Protein AF-A0A959V7E1-F1 (afdb_monomer_lite)

Sequence (107 aa):
MAEGPITNKVAASGIVTLDLEQLYPAGERVVFDLKPLLWQEIALKEDDLRTFCKEHDWSQYAGMFVSVHCSADAIVPTWAFMLVATHLRPHAVFITQGDAEQLERAV

Radius of gyration: 23.7 Å; chains: 1; bounding box: 40×24×86 Å

Secondary structure (DSSP, 8-state):
--------HHHHS------SGGGSPPS-EEEEESGGGSBTTTB--HHHHHHHHHHS-GGGGTT-EEEEE--SS----HHHHHHHHHHHTTT-SEEEES-HHHHHHH-

pLDDT: mean 91.79, std 10.67, range [47.34, 98.62]

Foldseek 3Di:
DDDDDDDDVVVVPPDDDDDVVVVQDDAAEEEAECQVQADVSAHHDPVSLVVCLVPDDLQVQARHQYEYEHPGPYDDDPVSRVSVCVSNVVHHPYYYYDDRVVSSVVD

Structure (mmCIF, N/CA/C/O backbone):
data_AF-A0A959V7E1-F1
#
_entry.id   AF-A0A959V7E1-F1
#
loop_
_atom_site.group_PDB
_atom_site.id
_atom_site.type_symbol
_atom_site.label_atom_id
_atom_site.label_alt_id
_atom_site.label_comp_id
_atom_site.label_asym_id
_atom_site.label_entity_id
_atom_site.label_seq_id
_atom_site.pdbx_PDB_ins_code
_atom_site.Cartn_x
_atom_site.Cartn_y
_atom_site.Cartn_z
_atom_site.occupancy
_atom_site.B_iso_or_equiv
_atom_site.auth_seq_id
_atom_site.auth_comp_id
_atom_site.auth_asym_id
_atom_site.auth_atom_id
_atom_site.pdbx_PDB_model_num
ATOM 1 N N . MET A 1 1 ? -22.101 13.150 67.989 1.00 47.34 1 MET A N 1
ATOM 2 C CA . MET A 1 1 ? -22.256 13.528 66.569 1.00 47.34 1 MET A CA 1
ATOM 3 C C . MET A 1 1 ? -21.955 12.269 65.778 1.00 47.34 1 MET A C 1
ATOM 5 O O . MET A 1 1 ? -20.857 11.759 65.930 1.00 47.34 1 MET A O 1
ATOM 9 N N . ALA A 1 2 ? -22.945 11.673 65.112 1.00 55.06 2 ALA A N 1
ATOM 10 C CA . ALA A 1 2 ? -22.751 10.415 64.393 1.00 55.06 2 ALA A CA 1
ATOM 11 C C . ALA A 1 2 ? -22.264 10.730 62.974 1.00 55.06 2 ALA A C 1
ATOM 13 O O . ALA A 1 2 ? -23.012 11.305 62.1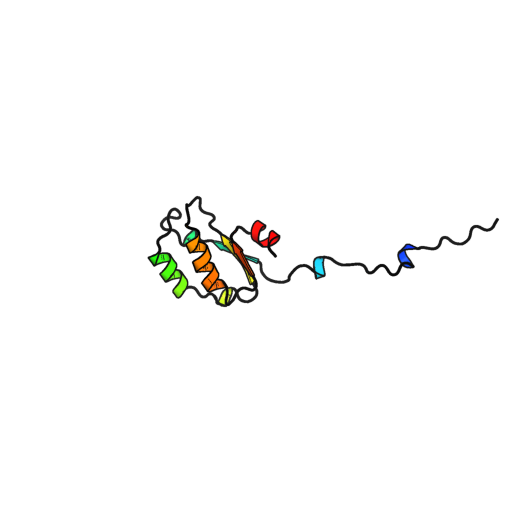84 1.00 55.06 2 ALA A O 1
ATOM 14 N N . GLU A 1 3 ? -21.009 10.400 62.677 1.00 60.03 3 GLU A N 1
ATOM 15 C CA . GLU A 1 3 ? -20.505 10.365 61.305 1.00 60.03 3 GLU A CA 1
ATOM 16 C C . GLU A 1 3 ? -21.258 9.268 60.549 1.00 60.03 3 GLU A C 1
ATOM 18 O O . GLU A 1 3 ? -21.186 8.087 60.891 1.00 60.03 3 GLU A O 1
ATOM 23 N N . GLY A 1 4 ? -22.059 9.677 59.564 1.00 72.94 4 GLY A N 1
ATOM 24 C CA . GLY A 1 4 ? -22.748 8.745 58.680 1.00 72.94 4 GLY A CA 1
ATOM 25 C C . GLY A 1 4 ? -21.743 7.899 57.884 1.00 72.94 4 GLY A C 1
ATOM 26 O O . GLY A 1 4 ? -20.635 8.365 57.609 1.00 72.94 4 GLY A O 1
ATOM 27 N N . PRO A 1 5 ? -22.105 6.662 57.504 1.00 79.81 5 PRO A N 1
ATOM 28 C CA . PRO A 1 5 ? -21.206 5.768 56.783 1.00 79.81 5 PRO A CA 1
ATOM 29 C C . PRO A 1 5 ? -20.738 6.391 55.460 1.00 79.81 5 PRO A C 1
ATOM 31 O O . PRO A 1 5 ? -21.532 6.960 54.705 1.00 79.81 5 PRO A O 1
ATOM 34 N N . ILE A 1 6 ? -19.439 6.266 55.168 1.00 78.19 6 ILE A N 1
ATOM 35 C CA . ILE A 1 6 ? -18.823 6.769 53.934 1.00 78.19 6 ILE A CA 1
ATOM 36 C C . ILE A 1 6 ? -19.506 6.096 52.739 1.00 78.19 6 ILE A C 1
ATOM 38 O O . ILE A 1 6 ? -19.401 4.888 52.539 1.00 78.19 6 ILE A O 1
ATOM 42 N N . THR A 1 7 ? -20.229 6.885 51.945 1.00 72.81 7 THR A N 1
ATOM 43 C CA . THR A 1 7 ? -20.960 6.395 50.773 1.00 72.81 7 THR A CA 1
ATOM 44 C C . THR A 1 7 ? -20.100 6.566 49.520 1.00 72.81 7 THR A C 1
ATOM 46 O O . THR A 1 7 ? -19.699 7.684 49.188 1.00 72.81 7 THR A O 1
ATOM 49 N N . ASN A 1 8 ? -19.811 5.474 48.806 1.00 73.56 8 ASN A N 1
ATOM 50 C CA . ASN A 1 8 ? -19.017 5.508 47.576 1.00 73.56 8 ASN A CA 1
ATOM 51 C C . ASN A 1 8 ? -19.860 6.042 46.404 1.00 73.56 8 ASN A C 1
ATOM 53 O O . ASN A 1 8 ? -20.604 5.306 45.758 1.00 73.56 8 ASN A O 1
ATOM 57 N N . LYS A 1 9 ? -19.741 7.347 46.137 1.00 70.88 9 LYS A N 1
ATOM 58 C CA . LYS A 1 9 ? -20.493 8.034 45.077 1.00 70.88 9 LYS A CA 1
ATOM 59 C C . LYS A 1 9 ? -20.079 7.622 43.662 1.00 70.88 9 LYS A C 1
ATOM 61 O O . LYS A 1 9 ? -20.894 7.770 42.766 1.00 70.88 9 LYS A O 1
ATOM 66 N N . VAL A 1 10 ? -18.869 7.088 43.470 1.00 67.00 10 VAL A N 1
ATOM 67 C CA . VAL A 1 10 ? -18.376 6.630 42.156 1.00 67.00 10 VAL A CA 1
ATOM 68 C C . VAL A 1 10 ? -19.105 5.360 41.724 1.00 67.00 10 VAL A C 1
ATOM 70 O O . VAL A 1 10 ? -19.536 5.261 40.583 1.00 67.00 10 VAL A O 1
ATOM 73 N N . ALA A 1 11 ? -19.323 4.428 42.655 1.00 64.81 11 ALA A N 1
ATOM 74 C CA . ALA A 1 11 ? -20.123 3.229 42.403 1.00 64.81 11 ALA A CA 1
ATOM 75 C C . ALA A 1 11 ? -21.631 3.529 42.265 1.00 64.81 11 ALA A C 1
ATOM 77 O O . ALA A 1 11 ? -22.357 2.757 41.648 1.00 64.81 11 ALA A O 1
ATOM 78 N N . ALA A 1 12 ? -22.105 4.638 42.851 1.00 67.31 12 ALA A N 1
ATOM 79 C CA . ALA A 1 12 ? -23.509 5.057 42.805 1.00 67.31 12 ALA A CA 1
ATOM 80 C C . ALA A 1 12 ? -23.845 5.979 41.618 1.00 67.31 12 ALA A C 1
ATOM 82 O O . ALA A 1 12 ? -25.010 6.096 41.239 1.00 67.31 12 ALA A O 1
ATOM 83 N N . SER A 1 13 ? -22.857 6.652 41.027 1.00 69.12 13 SER A N 1
ATOM 84 C CA . SER A 1 13 ? -23.029 7.323 39.743 1.00 69.12 13 SER A CA 1
ATOM 85 C C . SER A 1 13 ? -23.043 6.251 38.662 1.00 69.12 13 SER A C 1
ATOM 87 O O . SER A 1 13 ? -22.091 5.483 38.589 1.00 69.12 13 SER A O 1
ATOM 89 N N . GLY A 1 14 ? -24.099 6.179 37.847 1.00 72.06 14 GLY A N 1
ATOM 90 C CA . GLY A 1 14 ? -24.238 5.248 36.716 1.00 72.06 14 GLY A CA 1
ATOM 91 C C . GLY A 1 14 ? -23.233 5.504 35.586 1.00 72.06 14 GLY A C 1
ATOM 92 O O . GLY A 1 14 ? -23.622 5.709 34.440 1.00 72.06 14 GLY A O 1
ATOM 93 N N . ILE A 1 15 ? -21.946 5.556 35.926 1.00 75.69 15 ILE A N 1
ATOM 94 C CA . ILE A 1 15 ? -20.819 5.732 35.027 1.00 75.69 15 ILE A CA 1
ATOM 95 C C . ILE A 1 15 ? -20.715 4.454 34.208 1.00 75.69 15 ILE A C 1
ATOM 97 O O . ILE A 1 15 ? -20.422 3.381 34.733 1.00 75.69 15 ILE A O 1
ATOM 101 N N . VAL A 1 16 ? -20.960 4.586 32.911 1.00 77.00 16 VAL A N 1
ATOM 102 C CA . VAL A 1 16 ? -20.644 3.546 31.941 1.00 77.00 16 VAL A CA 1
ATOM 103 C C . VAL A 1 16 ? -19.148 3.631 31.670 1.00 77.00 16 VAL A C 1
ATOM 105 O O . VAL A 1 16 ? -18.653 4.663 31.216 1.00 77.00 16 VAL A O 1
ATOM 108 N N . THR A 1 17 ? -18.418 2.562 31.975 1.00 81.44 17 THR A N 1
ATOM 109 C CA . THR A 1 17 ? -17.020 2.428 31.564 1.00 81.44 17 THR A CA 1
ATOM 110 C C . THR A 1 17 ? -16.986 2.282 30.047 1.00 81.44 17 THR A C 1
ATOM 112 O O . THR A 1 17 ? -17.444 1.274 29.514 1.00 81.44 17 THR A O 1
ATOM 115 N N . LEU A 1 18 ? -16.489 3.307 29.354 1.00 83.00 18 LEU A N 1
ATOM 116 C CA . LEU A 1 18 ? -16.251 3.253 27.918 1.00 83.00 18 LEU A CA 1
ATOM 117 C C . LEU A 1 18 ? -14.885 2.618 27.672 1.00 83.00 18 LEU A C 1
ATOM 119 O O . LEU A 1 18 ? -13.862 3.158 28.092 1.00 83.00 18 LEU A O 1
ATOM 123 N N . ASP A 1 19 ? -14.889 1.487 26.987 1.00 87.19 19 ASP A N 1
ATOM 124 C CA . ASP A 1 19 ? -13.683 0.840 26.499 1.00 87.19 19 ASP A CA 1
ATOM 125 C C . ASP A 1 19 ? -13.379 1.358 25.088 1.00 87.19 19 ASP A C 1
ATOM 127 O O . ASP A 1 19 ? -14.160 1.158 24.157 1.00 87.19 19 ASP A O 1
ATOM 131 N N . LEU A 1 20 ? -12.267 2.080 24.946 1.00 86.75 20 LEU A N 1
ATOM 132 C CA . LEU A 1 20 ? -11.877 2.684 23.672 1.00 86.75 20 LEU A CA 1
ATOM 133 C C . LEU A 1 20 ? -11.404 1.636 22.658 1.00 86.75 20 LEU A C 1
ATOM 135 O O . LEU A 1 20 ? -11.510 1.885 21.460 1.00 86.75 20 LEU A O 1
ATOM 139 N N . GLU A 1 21 ? -10.938 0.465 23.106 1.00 85.62 21 GLU A N 1
ATOM 140 C CA . GLU A 1 21 ? -10.502 -0.609 22.203 1.00 85.62 21 GLU A CA 1
ATOM 141 C C . GLU A 1 21 ? -11.673 -1.144 21.372 1.00 85.62 21 GLU A C 1
ATOM 143 O O . GLU A 1 21 ? -11.509 -1.475 20.201 1.00 85.62 21 GLU A O 1
ATOM 148 N N . GLN A 1 22 ? -12.885 -1.133 21.935 1.00 87.00 22 GLN A N 1
ATOM 149 C CA . GLN A 1 22 ? -14.106 -1.547 21.235 1.00 87.00 22 GLN A CA 1
ATOM 150 C C . GLN A 1 22 ? -14.517 -0.583 20.115 1.00 87.00 22 GLN A C 1
ATOM 152 O O . GLN A 1 22 ? -15.327 -0.944 19.262 1.00 87.00 22 GLN A O 1
ATOM 157 N N . LEU A 1 23 ? -13.987 0.643 20.121 1.00 87.31 23 LEU A N 1
ATOM 158 C CA . LEU A 1 23 ? -14.247 1.651 19.092 1.00 87.31 23 LEU A CA 1
ATOM 159 C C . LEU A 1 23 ? -13.187 1.644 17.989 1.00 87.31 23 LEU A C 1
ATOM 161 O O . LEU A 1 23 ? -13.382 2.292 16.962 1.00 87.31 23 LEU A O 1
ATOM 165 N N . TYR A 1 24 ? -12.071 0.941 18.194 1.00 89.31 24 TYR A N 1
ATOM 166 C CA . TYR A 1 24 ? -10.995 0.888 17.219 1.00 89.31 24 TYR A CA 1
ATOM 167 C C . TYR A 1 24 ? -11.436 0.055 16.001 1.00 89.31 24 TYR A C 1
ATOM 169 O O . TYR A 1 24 ? -11.880 -1.086 16.172 1.00 89.31 24 TYR A O 1
ATOM 177 N N . PRO A 1 25 ? -11.341 0.583 14.764 1.00 91.56 25 PRO A N 1
ATOM 178 C CA . PRO A 1 25 ? -11.800 -0.144 13.586 1.00 91.56 25 PRO A CA 1
ATOM 179 C C . PRO A 1 25 ? -11.071 -1.482 13.436 1.00 91.56 25 PRO A C 1
ATOM 181 O O . PRO A 1 25 ? -9.846 -1.527 13.327 1.00 91.56 25 PRO A O 1
ATOM 184 N N . ALA A 1 26 ? -11.806 -2.592 13.422 1.00 91.25 26 ALA A N 1
ATOM 185 C CA . ALA A 1 26 ? -11.226 -3.917 13.224 1.00 91.25 26 ALA A CA 1
ATOM 186 C C . ALA A 1 26 ? -10.867 -4.148 11.747 1.00 91.25 26 ALA A C 1
ATOM 188 O O . ALA A 1 26 ? -11.644 -3.798 10.863 1.00 91.25 26 ALA A O 1
ATOM 189 N N . GLY A 1 27 ? -9.715 -4.771 11.485 1.00 92.81 27 GLY A N 1
ATOM 190 C CA . GLY A 1 27 ? -9.264 -5.162 10.144 1.00 92.81 27 GLY A CA 1
ATOM 191 C C . GLY A 1 27 ? -7.743 -5.150 10.014 1.00 92.81 27 GLY A C 1
ATOM 192 O O . GLY A 1 27 ? -7.038 -4.590 10.852 1.00 92.81 27 GLY A O 1
ATOM 193 N N . GLU A 1 28 ? -7.215 -5.789 8.980 1.00 96.69 28 GLU A N 1
ATOM 194 C CA . GLU A 1 28 ? -5.771 -5.809 8.739 1.00 96.69 28 GLU A CA 1
ATOM 195 C C . GLU A 1 28 ? -5.303 -4.481 8.129 1.00 96.69 28 GLU A C 1
ATOM 197 O O . GLU A 1 28 ? -6.004 -3.903 7.295 1.00 96.69 28 GLU A O 1
ATOM 202 N N . ARG A 1 29 ? -4.134 -3.988 8.557 1.00 97.69 29 ARG A N 1
ATOM 203 C CA . ARG A 1 29 ? -3.485 -2.796 7.999 1.00 97.69 29 ARG A CA 1
ATOM 204 C C . ARG A 1 29 ? -2.332 -3.223 7.107 1.00 97.69 29 ARG A C 1
ATOM 206 O O . ARG A 1 29 ? -1.424 -3.910 7.568 1.00 97.69 29 ARG A O 1
ATOM 213 N N . VAL A 1 30 ? -2.355 -2.792 5.850 1.00 98.25 30 VAL A N 1
ATOM 214 C CA . VAL A 1 30 ? -1.361 -3.179 4.844 1.00 98.25 30 VAL A CA 1
ATOM 215 C C . VAL A 1 30 ? -0.797 -1.948 4.149 1.00 98.25 30 VAL A C 1
ATOM 217 O O . VAL A 1 30 ? -1.536 -1.063 3.725 1.00 98.25 30 VAL A O 1
ATOM 220 N N . VAL A 1 31 ? 0.525 -1.918 3.979 1.00 98.50 31 VAL A N 1
ATOM 221 C CA . VAL A 1 31 ? 1.206 -0.918 3.151 1.00 98.50 31 VAL A CA 1
ATOM 222 C C . VAL A 1 31 ? 1.495 -1.532 1.785 1.00 98.50 31 VAL A C 1
ATOM 224 O O . VAL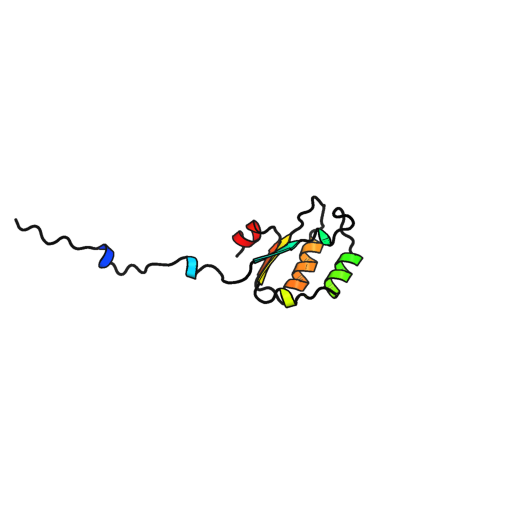 A 1 31 ? 2.270 -2.480 1.666 1.00 98.50 31 VAL A O 1
ATOM 227 N N . PHE A 1 32 ? 0.879 -0.983 0.744 1.00 98.50 32 PHE A N 1
ATOM 228 C CA . PHE A 1 32 ? 1.222 -1.256 -0.642 1.00 98.50 32 PHE A CA 1
ATOM 229 C C . PHE A 1 32 ? 2.395 -0.360 -1.048 1.00 98.50 32 PHE A C 1
ATOM 231 O O . PHE A 1 32 ? 2.227 0.845 -1.246 1.00 98.50 32 PHE A O 1
ATOM 238 N N . ASP A 1 33 ? 3.586 -0.940 -1.173 1.00 98.12 33 ASP A N 1
ATOM 239 C CA . ASP A 1 33 ? 4.789 -0.206 -1.560 1.00 98.12 33 ASP A CA 1
ATOM 240 C C . ASP A 1 33 ? 4.996 -0.228 -3.081 1.00 98.12 33 ASP A C 1
ATOM 242 O O . ASP A 1 33 ? 5.037 -1.286 -3.706 1.00 98.12 33 ASP A O 1
ATOM 246 N N . LEU A 1 34 ? 5.149 0.952 -3.682 1.00 98.00 34 LEU A N 1
ATOM 247 C CA . LEU A 1 34 ? 5.441 1.137 -5.102 1.00 98.00 34 LEU A CA 1
ATOM 248 C C . LEU A 1 34 ? 6.897 0.836 -5.452 1.00 98.00 34 LEU A C 1
ATOM 250 O O . LEU A 1 34 ? 7.183 0.580 -6.620 1.00 98.00 34 LEU A O 1
ATOM 254 N N . LYS A 1 35 ? 7.817 0.864 -4.479 1.00 97.62 35 LYS A N 1
ATOM 255 C CA . LYS A 1 35 ? 9.256 0.682 -4.711 1.00 97.62 35 LYS A CA 1
ATOM 256 C C . LYS A 1 35 ? 9.594 -0.537 -5.593 1.00 97.62 35 LYS A C 1
ATOM 258 O O . LYS A 1 35 ? 10.354 -0.352 -6.545 1.00 97.62 35 LYS A O 1
ATOM 263 N N . PRO A 1 36 ? 9.031 -1.745 -5.370 1.00 97.19 36 PRO A N 1
ATOM 264 C CA . PRO A 1 36 ? 9.329 -2.917 -6.199 1.00 97.19 36 PRO A CA 1
ATOM 265 C C . PRO A 1 36 ? 8.870 -2.789 -7.659 1.00 97.19 36 PRO A C 1
ATOM 267 O O . PRO A 1 36 ? 9.340 -3.533 -8.515 1.00 97.19 36 PRO A O 1
ATOM 270 N N . LEU A 1 37 ? 7.950 -1.863 -7.947 1.00 96.94 37 LEU A N 1
ATOM 271 C CA . LEU A 1 37 ? 7.418 -1.600 -9.288 1.00 96.94 37 LEU A CA 1
ATOM 272 C C . LEU A 1 37 ? 8.229 -0.540 -10.045 1.00 96.94 37 LEU A C 1
ATOM 274 O O . LEU A 1 37 ? 7.963 -0.268 -11.216 1.00 96.94 37 LEU A O 1
ATOM 278 N N . LEU A 1 38 ? 9.201 0.093 -9.384 1.00 97.06 38 LEU A N 1
ATOM 279 C CA . LEU A 1 38 ? 10.065 1.081 -10.007 1.00 97.06 38 LEU A CA 1
ATOM 280 C C . LEU A 1 38 ? 11.192 0.395 -10.780 1.00 97.06 38 LEU A C 1
ATOM 282 O O . LEU A 1 38 ? 11.841 -0.544 -10.315 1.00 97.06 38 LEU A O 1
ATOM 286 N N . TRP A 1 39 ? 11.508 0.938 -11.948 1.00 93.94 39 TRP A N 1
ATOM 287 C CA . TRP A 1 39 ? 12.692 0.561 -12.697 1.00 93.94 39 TRP A CA 1
ATOM 288 C C . TRP A 1 39 ? 13.945 0.924 -11.900 1.00 93.94 39 TRP A C 1
ATOM 290 O O . TRP A 1 39 ? 14.196 2.099 -11.628 1.00 93.94 39 TRP A O 1
ATOM 300 N N . GLN A 1 40 ? 14.714 -0.104 -11.530 1.00 94.00 40 GLN A N 1
ATOM 301 C CA . GLN A 1 40 ? 15.904 0.005 -10.678 1.00 94.00 40 GLN A CA 1
ATOM 302 C C . GLN A 1 40 ? 15.647 0.739 -9.350 1.00 94.00 40 GLN A C 1
ATOM 304 O O . GLN A 1 40 ? 16.550 1.386 -8.838 1.00 94.00 40 GLN A O 1
ATOM 309 N N . GLU A 1 41 ? 14.423 0.679 -8.810 1.00 94.88 41 GLU A N 1
ATOM 310 C CA . GLU A 1 41 ? 14.034 1.392 -7.579 1.00 94.88 41 GLU A CA 1
ATOM 311 C C . GLU A 1 41 ? 14.125 2.935 -7.661 1.00 94.88 41 GLU A C 1
ATOM 313 O O . GLU A 1 41 ? 13.963 3.604 -6.646 1.00 94.88 41 GLU A O 1
ATOM 318 N N . ILE A 1 42 ? 14.353 3.515 -8.850 1.00 93.12 42 ILE A N 1
ATOM 319 C CA . ILE A 1 42 ? 14.612 4.962 -9.023 1.00 93.12 42 ILE A CA 1
ATOM 320 C C . ILE A 1 42 ? 13.573 5.694 -9.872 1.00 93.12 42 ILE A C 1
ATOM 322 O O . ILE A 1 42 ? 13.406 6.903 -9.724 1.00 93.12 42 ILE A O 1
ATOM 326 N N . ALA A 1 43 ? 12.896 5.005 -10.794 1.00 93.88 43 ALA A N 1
ATOM 327 C CA . ALA A 1 43 ? 11.999 5.657 -11.744 1.00 93.88 43 ALA A CA 1
ATOM 328 C C . ALA A 1 43 ? 10.788 4.791 -12.082 1.00 93.88 43 ALA A C 1
ATOM 330 O O . ALA A 1 43 ? 10.903 3.587 -12.288 1.00 93.88 43 ALA A O 1
ATOM 331 N N . LEU A 1 44 ? 9.623 5.419 -12.204 1.00 95.94 44 LEU A N 1
ATOM 332 C CA . LEU A 1 44 ? 8.406 4.742 -12.635 1.00 95.94 44 LEU A CA 1
ATOM 333 C C . LEU A 1 44 ? 8.348 4.658 -14.166 1.00 95.94 44 LEU A C 1
ATOM 335 O O . LEU A 1 44 ? 8.546 5.660 -14.854 1.00 95.94 44 LEU A O 1
ATOM 339 N N . LYS A 1 45 ? 8.002 3.484 -14.697 1.00 96.19 45 LYS A N 1
ATOM 340 C CA . LYS A 1 45 ? 7.624 3.303 -16.103 1.00 96.19 45 LYS A CA 1
ATOM 341 C C . LYS A 1 45 ? 6.124 3.057 -16.194 1.00 96.19 45 LYS A C 1
ATOM 343 O O . LYS A 1 45 ? 5.602 2.166 -15.531 1.00 96.19 45 LYS A O 1
ATOM 348 N N . GLU A 1 46 ? 5.429 3.859 -17.000 1.00 96.69 46 GLU A N 1
ATOM 349 C CA . GLU A 1 46 ? 3.965 3.796 -17.095 1.00 96.69 46 GLU A CA 1
ATOM 350 C C . GLU A 1 46 ? 3.473 2.441 -17.620 1.00 96.69 46 GLU A C 1
ATOM 352 O O . GLU A 1 46 ? 2.556 1.865 -17.034 1.00 96.69 46 GLU A O 1
ATOM 357 N N . ASP A 1 47 ? 4.099 1.913 -18.673 1.00 97.31 47 ASP A N 1
ATOM 358 C CA . ASP A 1 47 ? 3.712 0.626 -19.263 1.00 97.31 47 ASP A CA 1
ATOM 359 C C . ASP A 1 47 ? 3.886 -0.536 -18.275 1.00 97.31 47 ASP A C 1
ATOM 361 O O . ASP A 1 47 ? 2.996 -1.384 -18.159 1.00 97.31 47 ASP A O 1
ATOM 365 N N . ASP A 1 48 ? 4.981 -0.539 -17.507 1.00 97.19 48 ASP A N 1
ATOM 366 C CA . ASP A 1 48 ? 5.266 -1.565 -16.499 1.00 97.19 48 ASP A CA 1
ATOM 367 C C . ASP A 1 48 ? 4.221 -1.513 -15.371 1.00 97.19 48 ASP A C 1
ATOM 369 O O . ASP A 1 48 ? 3.624 -2.537 -15.032 1.00 97.19 48 ASP A O 1
ATOM 373 N N . LEU A 1 49 ? 3.912 -0.315 -14.849 1.00 97.75 49 LEU A N 1
ATOM 374 C CA . LEU A 1 49 ? 2.892 -0.147 -13.807 1.00 97.75 49 LEU A CA 1
ATOM 375 C C . LEU A 1 49 ? 1.503 -0.571 -14.302 1.00 97.75 49 LEU A C 1
ATOM 377 O O . LEU A 1 49 ? 0.777 -1.271 -13.600 1.00 97.75 49 LEU A O 1
ATOM 381 N N . ARG A 1 50 ? 1.114 -0.171 -15.519 1.00 97.75 50 ARG A N 1
ATOM 382 C CA . ARG A 1 50 ? -0.188 -0.543 -16.094 1.00 97.75 50 ARG A CA 1
ATOM 383 C C . ARG A 1 50 ? -0.303 -2.037 -16.358 1.00 97.75 50 ARG A C 1
ATOM 385 O O . ARG A 1 50 ? -1.407 -2.570 -16.264 1.00 97.75 50 ARG A O 1
ATOM 392 N N . THR A 1 51 ? 0.795 -2.690 -16.722 1.00 98.38 51 THR A N 1
ATOM 393 C CA . THR A 1 51 ? 0.838 -4.144 -16.903 1.00 98.38 51 THR A CA 1
ATOM 394 C C . THR A 1 51 ? 0.662 -4.833 -15.558 1.00 98.38 51 THR A C 1
ATOM 396 O O . THR A 1 51 ? -0.282 -5.605 -15.400 1.00 98.38 51 THR A O 1
ATOM 399 N N . PHE A 1 52 ? 1.444 -4.431 -14.553 1.00 98.31 52 PHE A N 1
ATOM 400 C CA . PHE A 1 52 ? 1.297 -4.922 -13.185 1.00 98.31 52 PHE A CA 1
ATOM 401 C C . PHE A 1 52 ? -0.140 -4.764 -12.667 1.00 98.31 52 PHE A C 1
ATOM 403 O O . PHE A 1 52 ? -0.728 -5.723 -12.179 1.00 98.31 52 PHE A O 1
ATOM 410 N N . CYS A 1 53 ? -0.762 -3.592 -12.835 1.00 98.00 53 CYS A N 1
ATOM 411 C CA . CYS A 1 53 ? -2.122 -3.359 -12.345 1.00 98.00 53 CYS A CA 1
ATOM 412 C C . CYS A 1 53 ? -3.187 -4.269 -12.977 1.00 98.00 53 CYS A C 1
ATOM 414 O O . CYS A 1 53 ? -4.232 -4.487 -12.363 1.00 98.00 53 CYS A O 1
ATOM 416 N N . LYS A 1 54 ? -2.951 -4.791 -14.186 1.00 97.88 54 LYS A N 1
ATOM 417 C CA . LYS A 1 54 ? -3.861 -5.739 -14.847 1.00 97.88 54 LYS A CA 1
ATOM 418 C C . LYS A 1 54 ? -3.666 -7.174 -14.367 1.00 97.88 54 LYS A C 1
ATOM 420 O O . LYS A 1 54 ? -4.620 -7.943 -14.407 1.00 97.88 54 LYS A O 1
ATOM 425 N N . GLU A 1 55 ? -2.447 -7.528 -13.979 1.00 98.06 55 GLU A N 1
ATOM 426 C CA . GLU A 1 55 ? -2.052 -8.899 -13.641 1.00 98.06 55 GLU A CA 1
ATOM 427 C C . GLU A 1 55 ? -2.109 -9.179 -12.136 1.00 98.06 55 GLU A C 1
ATOM 429 O O . GLU A 1 55 ? -2.318 -10.321 -11.731 1.00 98.06 55 GLU A O 1
ATOM 434 N N . HIS A 1 56 ? -1.942 -8.146 -11.307 1.00 98.31 56 HIS A N 1
ATOM 435 C CA . HIS A 1 56 ? -1.966 -8.264 -9.854 1.00 98.31 56 HIS A CA 1
ATOM 436 C C . HIS A 1 56 ? -3.355 -8.662 -9.346 1.00 98.31 56 HIS A C 1
ATOM 438 O O . HIS A 1 56 ? -4.365 -8.066 -9.727 1.00 98.31 56 HIS A O 1
ATOM 444 N N . ASP A 1 57 ? -3.411 -9.649 -8.451 1.00 98.31 57 ASP A N 1
ATOM 445 C CA . ASP A 1 57 ? -4.661 -10.068 -7.817 1.00 98.31 57 ASP A CA 1
ATOM 446 C C . ASP A 1 57 ? -5.061 -9.081 -6.713 1.00 98.31 57 ASP A C 1
ATOM 448 O O . ASP A 1 57 ? -4.590 -9.159 -5.583 1.00 98.31 57 ASP A O 1
ATOM 452 N N . TRP A 1 58 ? -5.954 -8.144 -7.019 1.00 98.50 58 TRP A N 1
ATOM 453 C CA . TRP A 1 58 ? -6.419 -7.145 -6.052 1.00 98.50 58 TRP A CA 1
ATOM 454 C C . TRP A 1 58 ? -7.420 -7.692 -5.026 1.00 98.50 58 TRP A C 1
ATOM 456 O O . TRP A 1 58 ? -7.673 -7.035 -4.015 1.00 98.50 58 TRP A O 1
ATOM 466 N N . SER A 1 59 ? -7.966 -8.895 -5.239 1.00 98.25 59 SER A N 1
ATOM 467 C CA . SER A 1 59 ? -8.934 -9.494 -4.313 1.00 98.25 59 SER A CA 1
ATOM 468 C C . SER A 1 59 ? -8.314 -9.853 -2.962 1.00 98.25 59 SER A C 1
ATOM 470 O O . SER A 1 59 ? -9.022 -9.882 -1.956 1.00 98.25 59 SER A O 1
ATOM 472 N N . GLN A 1 60 ? -6.987 -10.018 -2.916 1.00 98.25 60 GLN A N 1
ATOM 473 C CA . GLN A 1 60 ? -6.240 -10.278 -1.687 1.00 98.25 60 GLN A CA 1
ATOM 474 C C . GLN A 1 60 ? -6.362 -9.155 -0.642 1.00 98.25 60 GLN A C 1
ATOM 476 O O . GLN A 1 60 ? -6.143 -9.412 0.533 1.00 98.25 60 GLN A O 1
ATOM 481 N N . TYR A 1 61 ? -6.753 -7.935 -1.039 1.00 98.38 61 TYR A N 1
ATOM 482 C CA . TYR A 1 61 ? -6.947 -6.798 -0.126 1.00 98.38 61 TYR A CA 1
ATOM 483 C C . TYR A 1 61 ? -8.371 -6.699 0.447 1.00 98.38 61 TYR A C 1
ATOM 485 O O . TYR A 1 61 ? -8.734 -5.687 1.052 1.00 98.38 61 TYR A O 1
ATOM 493 N N . ALA A 1 62 ? -9.208 -7.719 0.238 1.00 98.06 62 ALA A N 1
ATOM 494 C CA . ALA A 1 62 ? -10.578 -7.740 0.734 1.00 98.06 62 ALA A CA 1
ATOM 495 C C . ALA A 1 62 ? -10.637 -7.601 2.264 1.00 98.06 62 ALA A C 1
ATOM 497 O O . ALA A 1 62 ? -10.021 -8.374 2.994 1.00 98.06 62 ALA A O 1
ATOM 498 N N . GLY A 1 63 ? -11.411 -6.631 2.761 1.00 96.75 63 GLY A N 1
ATOM 499 C CA . GLY A 1 63 ? -11.572 -6.417 4.207 1.00 96.75 63 GLY A CA 1
ATOM 500 C C . GLY A 1 63 ? -10.402 -5.688 4.884 1.00 96.75 63 GLY A C 1
ATOM 501 O O . GLY A 1 63 ? -10.418 -5.531 6.103 1.00 96.75 63 GLY A O 1
ATOM 502 N N . MET A 1 64 ? -9.404 -5.239 4.116 1.00 98.19 64 MET A N 1
ATOM 503 C CA . MET A 1 64 ? -8.194 -4.601 4.639 1.00 98.19 64 MET A CA 1
ATOM 504 C C . MET A 1 64 ? -8.247 -3.073 4.539 1.00 98.19 64 MET A C 1
ATOM 506 O O . MET A 1 64 ? -8.910 -2.505 3.666 1.00 98.19 64 MET A O 1
ATOM 510 N N . PHE A 1 65 ? -7.493 -2.411 5.411 1.00 98.44 65 PHE A N 1
ATOM 511 C CA . PHE A 1 65 ? -7.160 -0.992 5.342 1.00 98.44 65 PHE A CA 1
ATOM 512 C C . PHE A 1 65 ? -5.800 -0.871 4.661 1.00 98.44 65 PHE A C 1
ATOM 514 O O . PHE A 1 65 ? -4.821 -1.444 5.138 1.00 98.44 65 PHE A O 1
ATOM 521 N N . VAL A 1 66 ? -5.734 -0.164 3.536 1.00 98.62 66 VAL A N 1
ATOM 522 C CA . VAL A 1 66 ? -4.528 -0.145 2.701 1.00 98.62 66 VAL A CA 1
ATOM 523 C C . VAL A 1 66 ? -3.984 1.271 2.578 1.00 98.62 66 VAL A C 1
ATOM 525 O O . VAL A 1 66 ? -4.722 2.196 2.243 1.00 98.62 66 VAL A O 1
ATOM 528 N N . SER A 1 67 ? -2.686 1.460 2.794 1.00 98.50 67 SER A N 1
ATOM 529 C CA . SER A 1 67 ? -1.999 2.685 2.381 1.00 98.50 67 SER A CA 1
ATOM 530 C C . SER A 1 67 ? -1.109 2.438 1.172 1.00 98.50 67 SER A C 1
ATOM 532 O O . SER A 1 67 ? -0.485 1.389 1.055 1.00 98.50 67 SER A O 1
ATOM 534 N N . VAL A 1 68 ? -1.071 3.388 0.238 1.00 98.50 68 VAL A N 1
ATOM 535 C CA . VAL A 1 68 ? -0.163 3.343 -0.916 1.00 98.50 68 VAL A CA 1
ATOM 536 C C . VAL A 1 68 ? 1.037 4.237 -0.624 1.00 98.50 68 VAL A C 1
ATOM 538 O O . VAL A 1 68 ? 0.887 5.450 -0.449 1.00 98.50 68 VAL A O 1
ATOM 541 N N . HIS A 1 69 ? 2.225 3.641 -0.593 1.00 97.88 69 HIS A N 1
ATOM 542 C CA . HIS A 1 69 ? 3.487 4.283 -0.236 1.00 97.88 69 HIS A CA 1
ATOM 543 C C . HIS A 1 69 ? 4.551 4.061 -1.315 1.00 97.88 69 HIS A C 1
ATOM 545 O O . HIS A 1 69 ? 4.417 3.187 -2.165 1.00 97.88 69 HIS A O 1
ATOM 551 N N . CYS A 1 70 ? 5.630 4.837 -1.275 1.00 97.44 70 CYS A N 1
ATOM 552 C CA . CYS A 1 70 ? 6.862 4.526 -1.989 1.00 97.44 70 CYS A CA 1
ATOM 553 C C . CYS A 1 70 ? 8.020 4.671 -1.006 1.00 97.44 70 CYS A C 1
ATOM 555 O O . CYS A 1 70 ? 8.351 5.791 -0.627 1.00 97.44 70 CYS A O 1
ATOM 557 N N . SER A 1 71 ? 8.623 3.552 -0.599 1.00 97.31 71 SER A N 1
ATOM 558 C CA . SER A 1 71 ? 9.731 3.557 0.368 1.00 97.31 71 SER A CA 1
ATOM 559 C C . SER A 1 71 ? 11.083 3.940 -0.246 1.00 97.31 71 SER A C 1
ATOM 561 O O . SER A 1 71 ? 12.059 4.156 0.474 1.00 97.31 71 SER A O 1
ATOM 563 N N . ALA A 1 72 ? 11.166 4.011 -1.578 1.00 96.38 72 ALA A N 1
ATOM 564 C CA . ALA A 1 72 ? 12.340 4.512 -2.280 1.00 96.38 72 ALA A CA 1
ATOM 565 C C . ALA A 1 72 ? 12.371 6.044 -2.300 1.00 96.38 72 ALA A C 1
ATOM 567 O O . ALA A 1 72 ? 11.329 6.691 -2.415 1.00 96.38 72 ALA A O 1
ATOM 568 N N . ASP A 1 73 ? 13.582 6.607 -2.300 1.00 92.94 73 ASP A N 1
ATOM 569 C CA . ASP A 1 73 ? 13.834 8.029 -2.562 1.00 92.94 73 ASP A CA 1
ATOM 570 C C . ASP A 1 73 ? 13.705 8.327 -4.068 1.00 92.94 73 ASP A C 1
ATOM 572 O O . ASP A 1 73 ? 14.668 8.635 -4.770 1.00 92.94 73 ASP A O 1
ATOM 576 N N . ALA A 1 74 ? 12.496 8.120 -4.592 1.00 92.50 74 ALA A N 1
ATOM 577 C CA . ALA A 1 74 ? 12.153 8.272 -5.996 1.00 92.50 74 ALA A CA 1
ATOM 578 C C . ALA A 1 74 ? 11.045 9.315 -6.164 1.00 92.50 74 ALA A C 1
ATOM 580 O O . ALA A 1 74 ? 10.057 9.339 -5.428 1.00 92.50 74 ALA A O 1
ATOM 581 N N . ILE A 1 75 ? 11.171 10.159 -7.190 1.00 90.69 75 ILE A N 1
ATOM 582 C CA . ILE A 1 75 ? 10.116 11.107 -7.555 1.00 90.69 75 ILE A CA 1
ATOM 583 C C . ILE A 1 75 ? 9.027 10.337 -8.305 1.00 90.69 75 ILE A C 1
ATOM 585 O O . ILE A 1 75 ? 9.119 10.107 -9.513 1.00 90.69 75 ILE A O 1
ATOM 589 N N . VAL A 1 76 ? 7.987 9.936 -7.576 1.00 94.25 76 VAL A N 1
ATOM 590 C CA . VAL A 1 76 ? 6.826 9.243 -8.138 1.00 94.25 76 VAL A CA 1
ATOM 591 C C . VAL A 1 76 ? 5.701 10.248 -8.399 1.00 94.25 76 VAL A C 1
ATOM 593 O O . VAL A 1 76 ? 5.307 10.985 -7.491 1.00 94.25 76 VAL A O 1
ATOM 596 N N . PRO A 1 77 ? 5.142 10.302 -9.618 1.00 94.25 77 PRO A N 1
ATOM 597 C CA . PRO A 1 77 ? 4.052 11.218 -9.917 1.00 94.25 77 PRO A CA 1
ATOM 598 C C . PRO A 1 77 ? 2.759 10.803 -9.197 1.00 94.25 77 PRO A C 1
ATOM 600 O O . PRO A 1 77 ? 2.418 9.621 -9.133 1.00 94.25 77 PRO A O 1
ATOM 603 N N . THR A 1 78 ? 1.982 11.780 -8.718 1.00 93.88 78 THR A N 1
ATOM 604 C CA . THR A 1 78 ? 0.751 11.553 -7.931 1.00 93.88 78 THR A CA 1
ATOM 605 C C . THR A 1 78 ? -0.252 10.619 -8.617 1.00 93.88 78 THR A C 1
ATOM 607 O O . THR A 1 78 ? -0.927 9.836 -7.949 1.00 93.88 78 THR A O 1
ATOM 610 N N . TRP A 1 79 ? -0.334 10.645 -9.953 1.00 96.31 79 TRP A N 1
ATOM 611 C CA . TRP A 1 79 ? -1.258 9.790 -10.702 1.00 96.31 79 TRP A CA 1
ATOM 612 C C . TRP A 1 79 ? -0.994 8.289 -10.499 1.00 96.31 79 TRP A C 1
ATOM 614 O O . TRP A 1 79 ? -1.934 7.506 -10.605 1.00 96.31 79 TRP A O 1
ATOM 624 N N . ALA A 1 80 ? 0.238 7.873 -10.182 1.00 97.50 80 ALA A N 1
ATOM 625 C CA . ALA A 1 80 ? 0.581 6.465 -9.971 1.00 97.50 80 ALA A CA 1
ATOM 626 C C . ALA A 1 80 ? -0.097 5.904 -8.714 1.00 97.50 80 ALA A C 1
ATOM 628 O O . ALA A 1 80 ? -0.702 4.832 -8.752 1.00 97.50 80 ALA A O 1
ATOM 629 N N . PHE A 1 81 ? -0.085 6.685 -7.630 1.00 97.75 81 PHE A N 1
ATOM 630 C CA . PHE A 1 81 ? -0.814 6.374 -6.401 1.00 97.75 81 PHE A CA 1
ATOM 631 C C . PHE A 1 81 ? -2.319 6.292 -6.663 1.00 97.75 81 PHE A C 1
ATOM 633 O O . PHE A 1 81 ? -2.978 5.356 -6.218 1.00 97.75 81 PHE A O 1
ATOM 640 N N . MET A 1 82 ? -2.860 7.239 -7.439 1.00 96.62 82 MET A N 1
ATOM 641 C CA . MET A 1 82 ? -4.277 7.237 -7.808 1.00 96.62 82 MET A CA 1
ATOM 642 C C . MET A 1 82 ? -4.650 6.007 -8.638 1.00 96.62 82 MET A C 1
ATOM 644 O O . MET A 1 82 ? -5.700 5.417 -8.398 1.00 96.62 82 MET A O 1
ATOM 648 N N . LEU A 1 83 ? -3.799 5.600 -9.586 1.00 98.19 83 LEU A N 1
ATOM 649 C CA . LEU A 1 83 ? -4.021 4.407 -10.398 1.00 98.19 83 LEU A CA 1
ATOM 650 C C . LEU A 1 83 ? -4.131 3.167 -9.506 1.00 98.19 83 LEU A C 1
ATOM 652 O O . LEU A 1 83 ? -5.148 2.480 -9.563 1.00 98.19 83 LEU A O 1
ATOM 656 N N . VAL A 1 84 ? -3.158 2.933 -8.623 1.00 98.44 84 VAL A N 1
ATOM 657 C CA . VAL A 1 84 ? -3.208 1.819 -7.659 1.00 98.44 84 VAL A CA 1
ATOM 658 C C . VAL A 1 84 ? -4.460 1.897 -6.780 1.00 98.44 84 VAL A C 1
ATOM 660 O O . VAL A 1 84 ? -5.181 0.909 -6.640 1.00 98.44 84 VAL A O 1
ATOM 663 N N . ALA A 1 85 ? -4.797 3.083 -6.269 1.00 97.88 85 ALA A N 1
ATOM 664 C CA . ALA A 1 85 ? -6.002 3.280 -5.468 1.00 97.88 85 ALA A CA 1
ATOM 665 C C . ALA A 1 85 ? -7.292 2.916 -6.229 1.00 97.88 85 ALA A C 1
ATOM 667 O O . ALA A 1 85 ? -8.214 2.363 -5.630 1.00 97.88 85 ALA A O 1
ATOM 668 N N . THR A 1 86 ? -7.375 3.163 -7.544 1.00 98.12 86 THR A N 1
ATOM 669 C CA . THR A 1 86 ? -8.560 2.770 -8.331 1.00 98.12 86 THR A CA 1
ATOM 670 C C . THR A 1 86 ? -8.761 1.256 -8.402 1.00 98.12 86 THR A C 1
ATOM 672 O O . THR A 1 86 ? -9.907 0.807 -8.401 1.00 98.12 86 THR A O 1
ATOM 675 N N . HIS A 1 87 ? -7.672 0.484 -8.409 1.00 98.50 87 HIS A N 1
ATOM 676 C CA . HIS A 1 87 ? -7.710 -0.978 -8.404 1.00 98.50 87 HIS A CA 1
ATOM 677 C C . HIS A 1 87 ? -7.962 -1.557 -7.005 1.00 98.50 87 HIS A C 1
ATOM 679 O O . HIS A 1 87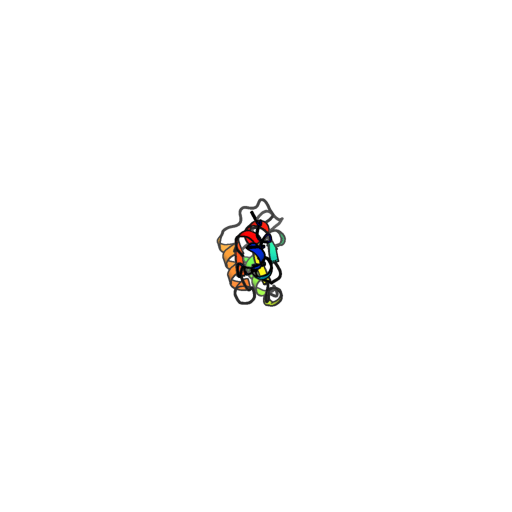 ? -8.631 -2.578 -6.880 1.00 98.50 87 HIS A O 1
ATOM 685 N N . LEU A 1 88 ? -7.495 -0.880 -5.952 1.00 98.38 88 LEU A N 1
ATOM 686 C CA . LEU A 1 88 ? -7.781 -1.253 -4.563 1.00 98.38 88 LEU A CA 1
ATOM 687 C C . LEU A 1 88 ? -9.238 -0.976 -4.160 1.00 98.38 88 LEU A C 1
ATOM 689 O O . LEU A 1 88 ? -9.809 -1.738 -3.383 1.00 98.38 88 LEU A O 1
ATOM 693 N N . ARG A 1 89 ? -9.853 0.101 -4.679 1.00 97.88 89 ARG A N 1
ATOM 694 C CA . ARG A 1 89 ? -11.186 0.591 -4.267 1.00 97.88 89 ARG A CA 1
ATOM 695 C C . ARG A 1 89 ? -12.304 -0.463 -4.231 1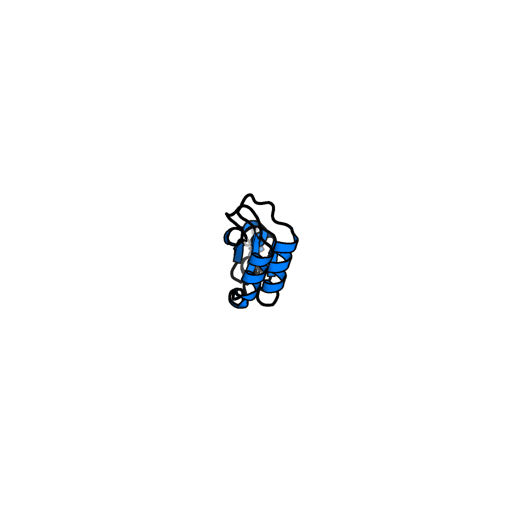.00 97.88 89 ARG A C 1
ATOM 697 O O . ARG A 1 89 ? -13.120 -0.381 -3.320 1.00 97.88 89 ARG A O 1
ATOM 704 N N . PRO A 1 90 ? -12.421 -1.406 -5.184 1.00 97.75 90 PRO A N 1
ATOM 705 C CA . PRO A 1 90 ? -13.460 -2.435 -5.117 1.00 97.75 90 PRO A CA 1
ATOM 706 C C . PRO A 1 90 ? -13.226 -3.527 -4.056 1.00 97.75 90 PRO A C 1
ATOM 708 O O . PRO A 1 90 ? -14.137 -4.321 -3.835 1.00 97.75 90 PRO A O 1
ATOM 711 N N . HIS A 1 91 ? -12.052 -3.591 -3.418 1.00 98.12 91 HIS A N 1
ATOM 712 C CA . HIS A 1 91 ? -11.674 -4.679 -2.505 1.00 98.12 91 HIS A CA 1
ATOM 713 C C . HIS A 1 91 ? -11.369 -4.194 -1.080 1.00 98.12 91 HIS A C 1
ATOM 715 O O . HIS A 1 91 ? -11.874 -4.767 -0.114 1.00 98.12 91 HIS A O 1
ATOM 721 N N . ALA A 1 92 ? -10.569 -3.136 -0.943 1.00 98.06 92 ALA A N 1
ATOM 722 C CA . ALA A 1 92 ? -10.169 -2.596 0.352 1.00 98.06 92 ALA A CA 1
ATOM 723 C C . ALA A 1 92 ? -11.320 -1.843 1.043 1.00 98.06 92 ALA A C 1
ATOM 725 O O . ALA A 1 92 ? -12.139 -1.193 0.394 1.00 98.06 92 ALA A O 1
ATOM 726 N N . VAL A 1 93 ? -11.348 -1.892 2.377 1.00 97.62 93 VAL A N 1
ATOM 727 C CA . VAL A 1 93 ? -12.316 -1.160 3.217 1.00 97.62 93 VAL A CA 1
ATOM 728 C C . VAL A 1 93 ? -12.033 0.338 3.188 1.00 97.62 93 VAL A C 1
ATOM 730 O O . VAL A 1 93 ? -12.951 1.156 3.147 1.00 97.62 93 VAL A O 1
ATOM 733 N N . PHE A 1 94 ? -10.753 0.696 3.197 1.00 97.81 94 PHE A N 1
ATOM 734 C CA . PHE A 1 94 ? -10.283 2.070 3.212 1.00 97.81 94 PHE A CA 1
ATOM 735 C C . PHE A 1 94 ? -8.933 2.161 2.510 1.00 97.81 94 PHE A C 1
ATOM 737 O O . PHE A 1 94 ? -8.132 1.224 2.570 1.00 97.81 94 PHE A O 1
ATOM 744 N N . ILE A 1 95 ? -8.691 3.290 1.843 1.00 98.12 95 ILE A N 1
ATOM 745 C CA . ILE A 1 95 ? -7.452 3.543 1.113 1.00 98.12 95 ILE A CA 1
ATOM 746 C C . ILE A 1 95 ? -6.963 4.948 1.437 1.00 98.12 95 ILE A C 1
ATOM 748 O O . ILE A 1 95 ? -7.716 5.912 1.299 1.00 98.12 95 ILE A O 1
ATOM 752 N N . THR A 1 96 ? -5.688 5.068 1.796 1.00 97.69 96 THR A N 1
ATOM 753 C CA . THR A 1 96 ? -5.002 6.358 1.937 1.00 97.69 96 THR A CA 1
ATOM 754 C C . THR A 1 96 ? -3.649 6.341 1.229 1.00 97.69 96 THR A C 1
ATOM 756 O O . THR A 1 96 ? -3.160 5.294 0.809 1.00 97.69 96 THR A O 1
ATOM 759 N N . GLN A 1 97 ? -3.035 7.507 1.063 1.00 97.25 97 GLN A N 1
ATOM 760 C CA . GLN A 1 97 ? -1.661 7.627 0.584 1.00 97.25 97 GLN A CA 1
ATOM 761 C C . GLN A 1 97 ? -0.747 7.891 1.781 1.00 97.25 97 GLN A C 1
ATOM 763 O O . GLN A 1 97 ? -1.025 8.786 2.577 1.00 97.25 97 GLN A O 1
ATOM 768 N N . GLY A 1 98 ? 0.347 7.141 1.888 1.00 96.25 98 GLY A N 1
ATOM 769 C CA . GLY A 1 98 ? 1.286 7.267 2.997 1.00 96.25 98 GLY A CA 1
ATOM 770 C C . GLY A 1 98 ? 1.842 5.932 3.478 1.00 96.25 98 GLY A C 1
ATOM 771 O O . GLY A 1 98 ? 1.490 4.884 2.955 1.00 96.25 98 GLY A O 1
ATOM 772 N N . ASP A 1 99 ? 2.736 5.990 4.454 1.00 97.50 99 ASP A N 1
ATOM 773 C CA . ASP A 1 99 ? 3.293 4.870 5.199 1.00 97.50 99 ASP A CA 1
ATOM 774 C C . ASP A 1 99 ? 2.275 4.260 6.187 1.00 97.50 99 ASP A C 1
ATOM 776 O O . ASP A 1 99 ? 1.072 4.546 6.154 1.00 97.50 99 ASP A O 1
ATOM 780 N N . ALA A 1 100 ? 2.754 3.364 7.051 1.00 97.62 100 ALA A N 1
ATOM 781 C CA . ALA A 1 100 ? 1.932 2.718 8.068 1.00 97.62 100 ALA A CA 1
ATOM 782 C C . ALA A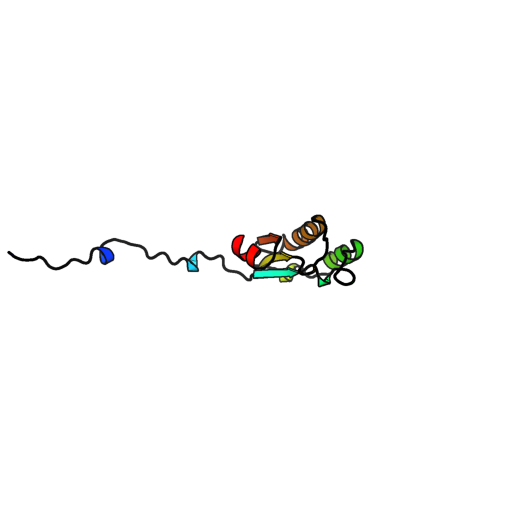 1 100 ? 1.418 3.704 9.131 1.00 97.62 100 ALA A C 1
ATOM 784 O O . ALA A 1 100 ? 0.289 3.574 9.587 1.00 97.62 100 ALA A O 1
ATOM 785 N N . GLU A 1 101 ? 2.203 4.715 9.512 1.00 97.50 101 GLU A N 1
ATOM 786 C CA . GLU A 1 101 ? 1.774 5.697 10.512 1.00 97.50 101 GLU A CA 1
ATOM 787 C C . GLU A 1 101 ? 0.642 6.574 9.963 1.00 97.50 101 GLU A C 1
ATOM 789 O O . GLU A 1 101 ? -0.324 6.891 10.657 1.00 97.50 101 GLU A O 1
ATOM 794 N N . GLN A 1 102 ? 0.735 6.948 8.691 1.00 97.19 102 GLN A N 1
ATOM 795 C CA . GLN A 1 102 ? -0.299 7.711 8.000 1.00 97.19 102 GLN A CA 1
ATOM 796 C C . GLN A 1 102 ? -1.576 6.892 7.797 1.00 97.19 102 GLN A C 1
ATOM 798 O O . GLN A 1 102 ? -2.664 7.468 7.828 1.00 97.19 102 GLN A O 1
ATOM 803 N N . LEU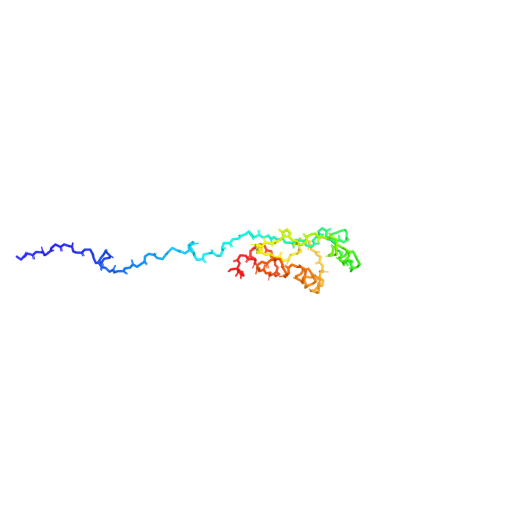 A 1 103 ? -1.464 5.567 7.653 1.00 97.44 103 LEU A N 1
ATOM 804 C CA . LEU A 1 103 ? -2.612 4.664 7.686 1.00 97.44 103 LEU A CA 1
ATOM 805 C C . LEU A 1 103 ? -3.283 4.678 9.061 1.00 97.44 103 LEU A C 1
ATOM 807 O O . LEU A 1 103 ? -4.476 4.940 9.143 1.00 97.44 103 LEU A O 1
ATOM 811 N N . GLU A 1 104 ? -2.511 4.485 10.130 1.00 95.75 104 GLU A N 1
ATOM 812 C CA . GLU A 1 104 ? -3.026 4.483 11.506 1.00 95.75 104 GLU A CA 1
ATOM 813 C C . GLU A 1 104 ? -3.701 5.799 11.901 1.00 95.75 104 GLU A C 1
ATOM 815 O O . GLU A 1 104 ? -4.670 5.803 12.647 1.00 95.75 104 GLU A O 1
ATOM 820 N N . ARG A 1 105 ? -3.221 6.936 11.389 1.00 95.12 105 ARG A N 1
ATOM 821 C CA . ARG A 1 105 ? -3.840 8.247 11.643 1.00 95.12 105 ARG A CA 1
ATOM 822 C C . ARG A 1 105 ? -5.120 8.490 10.845 1.00 95.12 105 ARG A C 1
ATOM 824 O O . ARG A 1 105 ? -5.871 9.403 11.185 1.00 95.12 105 ARG A O 1
ATOM 831 N N . ALA A 1 106 ? -5.306 7.774 9.740 1.00 93.69 106 ALA A N 1
ATOM 832 C CA . ALA A 1 106 ? -6.415 7.982 8.816 1.00 93.69 106 ALA A CA 1
ATOM 833 C C . ALA A 1 106 ? -7.617 7.065 9.093 1.00 93.69 106 ALA A C 1
ATOM 835 O O . ALA A 1 106 ? -8.719 7.386 8.642 1.00 93.69 106 ALA A O 1
ATOM 836 N N . VAL A 1 107 ? -7.390 5.947 9.790 1.00 90.75 107 VAL A N 1
ATOM 837 C CA . VAL A 1 107 ? -8.398 4.953 10.194 1.00 90.75 107 VAL A CA 1
ATOM 838 C C . VAL A 1 107 ? -9.011 5.322 11.538 1.00 90.75 107 VAL A C 1
ATOM 840 O O . VAL A 1 107 ? -10.257 5.266 11.626 1.00 90.75 107 VAL A O 1
#